Protein AF-A0AAE2BS44-F1 (afdb_monomer_lite)

Organism: NCBI:txid2727404

Secondary structure (DSSP, 8-state):
--HHHHHHHHHHHHTT-HHHHHHHHHHHHHHHHHHHHHHHHHHHHHTT--HHHHHTTTTSSS--TT---HHHHHHHHHHSPPPPPS--TTPPP---PPPP-

Structure (mmCIF, N/CA/C/O backbone):
data_AF-A0AAE2BS44-F1
#
_entry.id   AF-A0AAE2BS44-F1
#
loop_
_atom_site.group_PDB
_atom_site.id
_atom_site.type_symbol
_atom_site.label_atom_id
_atom_site.label_alt_id
_atom_site.label_comp_id
_atom_site.label_asym_id
_atom_site.label_entity_id
_atom_site.label_seq_id
_atom_site.pdbx_PDB_ins_code
_atom_site.Cartn_x
_atom_site.Cartn_y
_atom_site.Cartn_z
_atom_site.occupancy
_atom_site.B_iso_or_equiv
_atom_site.auth_seq_id
_atom_site.auth_comp_id
_atom_site.auth_asym_id
_atom_site.auth_atom_id
_atom_site.pdbx_PDB_model_num
ATOM 1 N N . ARG A 1 1 ? -42.702 -3.726 6.216 1.00 52.47 1 ARG A N 1
ATOM 2 C CA . ARG A 1 1 ? -42.519 -2.792 7.358 1.00 52.47 1 ARG A CA 1
ATOM 3 C C . ARG A 1 1 ? -41.990 -3.544 8.594 1.00 52.47 1 ARG A C 1
ATOM 5 O O . ARG A 1 1 ? -42.556 -3.432 9.667 1.00 52.47 1 ARG A O 1
ATOM 12 N N . ILE A 1 2 ? -40.940 -4.360 8.419 1.00 57.84 2 ILE A N 1
ATOM 13 C CA . ILE A 1 2 ? -40.396 -5.271 9.455 1.00 57.84 2 ILE A CA 1
ATOM 14 C C . ILE A 1 2 ? -38.905 -4.959 9.698 1.00 57.84 2 ILE A C 1
ATOM 16 O O . ILE A 1 2 ? -38.443 -4.949 10.831 1.00 57.84 2 ILE A O 1
ATOM 20 N N . MET A 1 3 ? -38.183 -4.553 8.648 1.00 60.34 3 MET A N 1
ATOM 21 C CA . MET A 1 3 ? -36.759 -4.197 8.693 1.00 60.34 3 MET A CA 1
ATOM 22 C C . MET A 1 3 ? -36.435 -2.977 9.580 1.00 60.34 3 MET A C 1
ATOM 24 O O . MET A 1 3 ? -35.351 -2.903 10.152 1.00 60.34 3 MET A O 1
ATOM 28 N N . ASP A 1 4 ? -37.376 -2.043 9.756 1.00 64.50 4 ASP A N 1
ATOM 29 C CA . ASP A 1 4 ? -37.190 -0.888 10.650 1.00 64.50 4 ASP A CA 1
ATOM 30 C C . ASP A 1 4 ? -37.245 -1.281 12.136 1.00 64.50 4 ASP A C 1
ATOM 32 O O . ASP A 1 4 ? -36.542 -0.693 12.959 1.00 64.50 4 ASP A O 1
ATOM 36 N N . SER A 1 5 ? -38.024 -2.314 12.482 1.00 68.38 5 SER A N 1
ATOM 37 C CA . SER A 1 5 ? -38.105 -2.867 13.843 1.00 68.38 5 SER A CA 1
ATOM 38 C C . SER A 1 5 ? -36.812 -3.581 14.242 1.00 68.38 5 SER A C 1
ATOM 40 O O . SER A 1 5 ? -36.396 -3.522 15.396 1.00 68.38 5 SER A O 1
ATOM 42 N N . GLU A 1 6 ? -36.171 -4.267 13.297 1.00 68.12 6 GLU A N 1
ATOM 43 C CA . GLU A 1 6 ? -34.922 -4.986 13.555 1.00 68.12 6 GLU A CA 1
ATOM 44 C C . GLU A 1 6 ? -33.728 -4.024 13.631 1.00 68.12 6 GLU A C 1
ATOM 46 O O . GLU A 1 6 ? -32.923 -4.086 14.557 1.00 68.12 6 GLU A O 1
ATOM 51 N N . LYS A 1 7 ? -33.662 -3.032 12.730 1.00 66.50 7 LYS A N 1
ATOM 52 C CA . LYS A 1 7 ? -32.645 -1.970 12.800 1.00 66.50 7 LYS A CA 1
ATOM 53 C C . LYS A 1 7 ? -32.720 -1.194 14.110 1.00 66.50 7 LYS A C 1
ATOM 55 O O . LYS A 1 7 ? -31.683 -0.910 14.707 1.00 66.50 7 LYS A O 1
ATOM 60 N N . THR A 1 8 ? -33.925 -0.865 14.574 1.00 70.81 8 THR A N 1
ATOM 61 C CA . THR A 1 8 ? -34.104 -0.182 15.862 1.00 70.81 8 THR A CA 1
ATOM 62 C C . THR A 1 8 ? -33.742 -1.073 17.049 1.00 70.81 8 THR A C 1
ATOM 64 O O . THR A 1 8 ? -33.194 -0.550 18.017 1.00 70.81 8 THR A O 1
ATOM 67 N N . SER A 1 9 ? -33.957 -2.395 16.989 1.00 80.25 9 SER A N 1
ATOM 68 C CA . SER A 1 9 ? -33.533 -3.311 18.059 1.00 80.25 9 SER A CA 1
ATOM 69 C C . SER A 1 9 ? -32.007 -3.439 18.140 1.00 80.25 9 SER A C 1
ATOM 71 O O . SER A 1 9 ? -31.455 -3.324 19.234 1.00 80.25 9 SER A O 1
ATOM 73 N N . ILE A 1 10 ? -31.316 -3.563 17.001 1.00 78.00 10 ILE A N 1
ATOM 74 C CA . ILE A 1 10 ? -29.848 -3.627 16.932 1.00 78.00 10 ILE A CA 1
ATOM 75 C C . ILE A 1 10 ? -29.239 -2.309 17.417 1.00 78.00 10 ILE A C 1
ATOM 77 O O . ILE A 1 10 ? -28.358 -2.317 18.273 1.00 78.00 10 ILE A O 1
ATOM 81 N N . TRP A 1 11 ? -29.747 -1.161 16.954 1.00 74.75 11 TRP A N 1
ATOM 82 C CA . TRP A 1 11 ? -29.308 0.149 17.450 1.00 74.75 11 TRP A CA 1
ATOM 83 C C . TRP A 1 11 ? -29.552 0.316 18.953 1.00 74.75 11 TRP A C 1
ATOM 85 O O . TRP A 1 11 ? -28.681 0.809 19.666 1.00 74.75 11 TRP A O 1
ATOM 95 N N . LYS A 1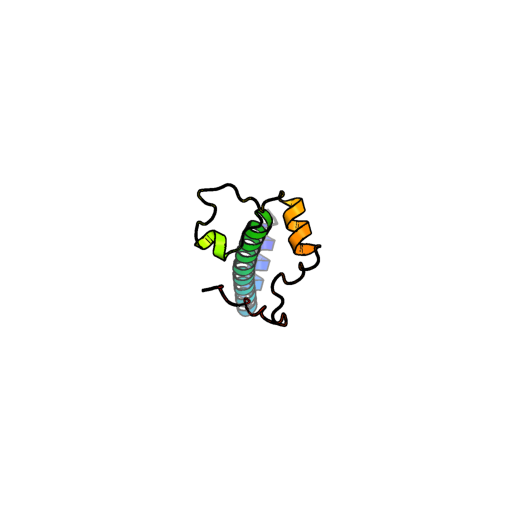 12 ? -30.706 -0.135 19.459 1.00 73.69 12 LYS A N 1
ATOM 96 C CA . LYS A 1 12 ? -31.043 -0.097 20.889 1.00 73.69 12 LYS A CA 1
ATOM 97 C C . LYS A 1 12 ? -30.183 -1.046 21.731 1.00 73.69 12 LYS A C 1
ATOM 99 O O . LYS A 1 12 ? -29.949 -0.761 22.901 1.00 73.69 12 LYS A O 1
ATOM 104 N N . ALA A 1 13 ? -29.713 -2.154 21.162 1.00 75.81 13 ALA A N 1
ATOM 105 C CA . ALA A 1 13 ? -28.762 -3.056 21.805 1.00 75.81 13 ALA A CA 1
ATOM 106 C C . ALA A 1 13 ? -27.340 -2.472 21.801 1.00 75.81 13 ALA A C 1
ATOM 108 O O . ALA A 1 13 ? -26.664 -2.513 22.823 1.00 75.81 13 ALA A O 1
ATOM 109 N N . MET A 1 14 ? -26.911 -1.844 20.702 1.00 72.00 14 MET A N 1
ATOM 110 C CA . MET A 1 14 ? -25.602 -1.187 20.620 1.00 72.00 14 MET A CA 1
ATOM 111 C C . MET A 1 14 ? -25.483 0.001 21.584 1.00 72.00 14 MET A C 1
ATOM 113 O O . MET A 1 14 ? -24.435 0.186 22.197 1.00 72.00 14 MET A O 1
ATOM 117 N N . THR A 1 15 ? -26.549 0.782 21.792 1.00 70.00 15 THR A N 1
ATOM 118 C CA . THR A 1 15 ? -26.529 1.904 22.754 1.00 70.00 15 THR A CA 1
ATOM 119 C C . THR A 1 15 ? -26.425 1.459 24.214 1.00 70.00 15 THR A C 1
ATOM 121 O O . THR A 1 15 ? -26.053 2.264 25.065 1.00 70.00 15 THR A O 1
ATOM 124 N N . LYS A 1 16 ? -26.698 0.182 24.524 1.00 74.81 16 LYS A N 1
ATOM 125 C CA . LYS A 1 16 ? -26.496 -0.398 25.863 1.00 74.81 16 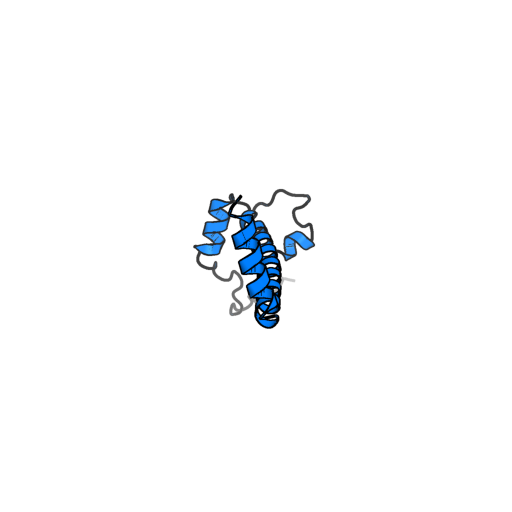LYS A CA 1
ATOM 126 C C . LYS A 1 16 ? -25.026 -0.700 26.157 1.00 74.81 16 LYS A C 1
ATOM 128 O O . LYS A 1 16 ? -24.660 -0.775 27.327 1.00 74.81 16 LYS A O 1
ATOM 133 N N . THR A 1 17 ? -24.191 -0.850 25.129 1.00 82.06 17 THR A N 1
ATOM 134 C CA . THR A 1 17 ? -22.759 -1.144 25.263 1.00 82.06 17 THR A CA 1
ATOM 135 C C . THR A 1 17 ? -21.924 -0.092 24.521 1.00 82.06 17 THR A C 1
ATOM 137 O O . THR A 1 17 ? -21.427 -0.337 23.419 1.00 82.06 17 THR A O 1
ATOM 140 N N . PRO A 1 18 ? -21.700 1.096 25.123 1.00 83.19 18 PRO A N 1
ATOM 141 C CA . PRO A 1 18 ? -20.957 2.183 24.474 1.00 83.19 18 PRO A CA 1
ATOM 142 C C . PRO A 1 18 ? -19.537 1.773 24.043 1.00 83.19 18 PRO A C 1
ATOM 144 O O . PRO A 1 18 ? -19.035 2.255 23.029 1.00 83.19 18 PRO A O 1
ATOM 147 N N . ALA A 1 19 ? -18.920 0.820 24.750 1.00 86.31 19 ALA A N 1
ATOM 148 C CA . ALA A 1 19 ? -17.630 0.241 24.377 1.00 86.31 19 ALA A CA 1
ATOM 149 C C . ALA A 1 19 ? -17.655 -0.475 23.009 1.00 86.31 19 ALA A C 1
ATOM 151 O O . ALA A 1 19 ? -16.707 -0.352 22.236 1.00 86.31 19 ALA A O 1
ATOM 152 N N . SER A 1 20 ? -18.739 -1.184 22.674 1.00 86.12 20 SER A N 1
ATOM 153 C CA . SER A 1 20 ? -18.880 -1.877 21.386 1.00 86.12 20 SER A CA 1
ATOM 154 C C . SER A 1 20 ? -19.015 -0.890 20.228 1.00 86.12 20 SER A C 1
ATOM 156 O O . SER A 1 20 ? -18.410 -1.094 19.179 1.00 86.12 20 SER A O 1
ATOM 158 N N . ILE A 1 21 ? -19.754 0.208 20.424 1.00 88.19 21 ILE A N 1
ATOM 159 C CA . ILE A 1 21 ? -19.867 1.279 19.423 1.00 88.19 21 ILE A CA 1
ATOM 160 C C . ILE A 1 21 ? -18.496 1.916 19.176 1.00 88.19 21 ILE A C 1
ATOM 162 O O . ILE A 1 21 ? -18.101 2.083 18.023 1.00 88.19 21 ILE A O 1
ATOM 166 N N . ALA A 1 22 ? -17.755 2.231 20.243 1.00 91.19 22 ALA A N 1
ATOM 167 C CA . ALA A 1 22 ? -16.416 2.804 20.128 1.00 91.19 22 ALA A CA 1
ATOM 168 C C . ALA A 1 22 ? -15.466 1.884 19.343 1.00 91.19 22 ALA A C 1
ATOM 170 O O . ALA A 1 22 ? -14.748 2.354 18.463 1.00 91.19 22 ALA A O 1
ATOM 171 N N . LEU A 1 23 ? -15.519 0.573 19.601 1.00 91.44 23 LEU A N 1
ATOM 172 C CA . LEU A 1 23 ? -14.769 -0.437 18.851 1.00 91.44 23 LEU A CA 1
ATOM 173 C C . LEU A 1 23 ? -15.150 -0.468 17.368 1.00 91.44 23 LEU A C 1
ATOM 175 O O . LEU A 1 23 ? -14.260 -0.442 16.527 1.00 91.44 23 LEU A O 1
ATOM 179 N N . ILE A 1 24 ? -16.444 -0.465 17.032 1.00 91.81 24 ILE A N 1
ATOM 180 C CA . ILE A 1 24 ? -16.904 -0.467 15.632 1.00 91.81 24 ILE A CA 1
ATOM 181 C C . ILE A 1 24 ? -16.405 0.777 14.894 1.00 91.81 24 ILE A C 1
ATOM 183 O O . ILE A 1 24 ? -15.873 0.661 13.792 1.00 91.81 24 ILE A O 1
ATOM 187 N N . VAL A 1 25 ? -16.539 1.960 15.500 1.00 93.31 25 VAL A N 1
ATOM 188 C CA . VAL A 1 25 ? -16.065 3.217 14.902 1.00 93.31 25 VAL A CA 1
ATOM 189 C C . VAL A 1 25 ? -14.548 3.192 14.727 1.00 93.31 25 VAL A C 1
ATOM 191 O O . VAL A 1 25 ? -14.051 3.524 13.653 1.00 93.31 25 VAL A O 1
ATOM 194 N N . TYR A 1 26 ? -13.810 2.753 15.748 1.00 93.75 26 TYR A N 1
ATOM 195 C CA . TYR A 1 26 ? -12.356 2.637 15.681 1.00 93.75 26 TYR A CA 1
ATOM 196 C C . TYR A 1 26 ? -11.911 1.670 14.578 1.00 93.75 26 TYR A C 1
ATOM 198 O O . TYR A 1 26 ? -11.075 2.025 13.749 1.00 93.75 26 TYR A O 1
ATOM 206 N N . SER A 1 27 ? -12.508 0.478 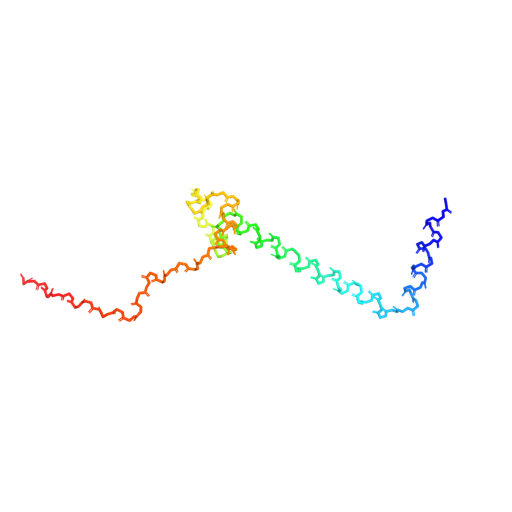14.513 1.00 93.81 27 SER A N 1
ATOM 207 C CA . SER A 1 27 ? -12.233 -0.506 13.467 1.00 93.81 27 SER A CA 1
ATOM 208 C C . SER A 1 27 ? -12.581 0.029 12.083 1.00 93.81 27 SER A C 1
ATOM 210 O O . SER A 1 27 ? -11.810 -0.172 11.150 1.00 93.81 27 SER A O 1
ATOM 212 N N . PHE A 1 28 ? -13.694 0.749 11.938 1.00 94.19 28 PHE A N 1
ATOM 213 C CA . PHE A 1 28 ? -14.085 1.349 10.666 1.00 94.19 28 PHE A CA 1
ATOM 214 C C . PHE A 1 28 ? -13.067 2.394 10.194 1.00 94.19 28 PHE A C 1
ATOM 216 O O . PHE A 1 28 ? -12.625 2.343 9.048 1.00 94.19 28 PHE A O 1
ATOM 223 N N . LEU A 1 29 ? -12.635 3.295 11.082 1.00 94.31 29 LEU A N 1
ATOM 224 C CA . LEU A 1 29 ? -11.606 4.290 10.772 1.00 94.31 29 LEU A CA 1
ATOM 225 C C . LEU A 1 29 ? -10.264 3.627 10.440 1.00 94.31 29 LEU A C 1
ATOM 227 O O . LEU A 1 29 ? -9.639 3.978 9.441 1.00 94.31 29 LEU A O 1
ATOM 231 N N . ALA A 1 30 ? -9.837 2.641 11.231 1.00 93.62 30 ALA A N 1
ATOM 232 C CA . ALA A 1 30 ? -8.597 1.911 10.993 1.00 93.62 30 ALA A CA 1
ATOM 233 C C . ALA A 1 30 ? -8.614 1.189 9.635 1.00 93.62 30 ALA A C 1
ATOM 235 O O . ALA A 1 30 ? -7.677 1.334 8.851 1.00 93.62 30 ALA A O 1
ATOM 236 N N . LEU A 1 31 ? -9.700 0.474 9.317 1.00 94.31 31 LEU A N 1
ATOM 237 C CA . LEU A 1 31 ? -9.878 -0.193 8.025 1.00 94.31 31 LEU A CA 1
ATOM 238 C C . LEU A 1 31 ? -9.900 0.800 6.865 1.00 94.31 31 LEU A C 1
ATOM 240 O O . LEU A 1 31 ? -9.333 0.514 5.814 1.00 94.31 31 LEU A O 1
ATOM 244 N N . TRP A 1 32 ? -10.514 1.969 7.048 1.00 93.00 32 TRP A N 1
ATOM 245 C CA . TRP A 1 32 ? -10.550 3.009 6.026 1.00 93.00 32 TRP A CA 1
ATOM 246 C C . TRP A 1 32 ? -9.151 3.554 5.711 1.00 93.00 32 TRP A C 1
ATOM 248 O O . TRP A 1 32 ? -8.767 3.638 4.544 1.00 93.00 32 TRP A O 1
ATOM 258 N N . PHE A 1 33 ? -8.360 3.868 6.742 1.00 90.94 33 PHE A N 1
ATOM 259 C CA . PHE A 1 33 ? -6.982 4.338 6.570 1.00 90.94 33 PHE A CA 1
ATOM 260 C C . PHE A 1 33 ? -6.083 3.271 5.941 1.00 90.94 33 PHE A C 1
ATOM 262 O O . PHE A 1 33 ? -5.380 3.556 4.969 1.00 90.94 33 PHE A O 1
ATOM 269 N N . VAL A 1 34 ? -6.129 2.041 6.460 1.00 93.69 34 VAL A N 1
ATOM 270 C CA . VAL A 1 34 ? -5.340 0.920 5.931 1.00 93.69 34 VAL A CA 1
ATOM 271 C C . VAL A 1 34 ? -5.745 0.622 4.489 1.00 93.69 34 VAL A C 1
ATOM 273 O O . VAL A 1 34 ? -4.883 0.551 3.620 1.00 93.69 34 VAL A O 1
ATOM 276 N N . GLY A 1 35 ? -7.046 0.538 4.204 1.00 92.94 35 GLY A N 1
ATOM 277 C CA . GLY A 1 35 ? -7.569 0.268 2.867 1.00 92.94 35 GLY A CA 1
ATOM 278 C C . GLY A 1 35 ? -7.186 1.342 1.850 1.00 92.94 35 GLY A C 1
ATOM 279 O O . GLY A 1 35 ? -6.714 1.013 0.762 1.00 92.94 35 GLY A O 1
ATOM 280 N N . GLY A 1 36 ? -7.316 2.623 2.206 1.00 89.25 36 GLY A N 1
ATOM 281 C CA . GLY A 1 36 ? -6.921 3.730 1.333 1.00 89.25 36 GLY A CA 1
ATOM 282 C C . GLY A 1 36 ? -5.431 3.700 0.986 1.00 89.25 36 GLY A C 1
ATOM 283 O O . GLY A 1 36 ? -5.058 3.845 -0.182 1.00 89.25 36 GLY A O 1
ATOM 284 N N . LEU A 1 37 ? -4.577 3.440 1.981 1.00 87.25 37 LEU A N 1
ATOM 285 C CA . LEU A 1 37 ? -3.137 3.314 1.773 1.00 87.25 37 LEU A CA 1
ATOM 286 C C . LEU A 1 37 ? -2.800 2.080 0.921 1.00 87.25 37 LEU A C 1
ATOM 288 O O . LEU A 1 37 ? -2.007 2.176 -0.015 1.00 87.25 37 LEU A O 1
ATOM 292 N N . SER A 1 38 ? -3.448 0.941 1.176 1.00 87.38 38 SER A N 1
ATOM 293 C CA . SER A 1 38 ? -3.280 -0.275 0.377 1.00 87.38 38 SER A CA 1
ATOM 294 C C . SER A 1 38 ? -3.653 -0.054 -1.088 1.00 87.38 38 SER A C 1
ATOM 296 O O . SER A 1 38 ? -2.870 -0.415 -1.960 1.00 87.38 38 SER A O 1
ATOM 298 N N . VAL A 1 39 ? -4.786 0.591 -1.386 1.00 87.06 39 VAL A N 1
ATOM 299 C CA . VAL A 1 39 ? -5.191 0.910 -2.769 1.00 87.06 39 VAL A CA 1
ATOM 300 C C . VAL A 1 39 ? -4.191 1.855 -3.432 1.00 87.06 39 VAL A C 1
ATOM 302 O O . VAL A 1 39 ? -3.838 1.662 -4.594 1.00 87.06 39 VAL A O 1
ATOM 305 N N . PHE A 1 40 ? -3.682 2.847 -2.701 1.00 81.62 40 PHE A N 1
ATOM 306 C CA . PHE A 1 40 ? -2.654 3.748 -3.216 1.00 81.62 40 PHE A CA 1
ATOM 307 C C . PHE A 1 40 ? -1.357 3.010 -3.581 1.00 81.62 40 PHE A C 1
ATOM 309 O O . PHE A 1 40 ? -0.775 3.260 -4.640 1.00 81.62 40 PHE A O 1
ATOM 316 N N . HIS A 1 41 ? -0.916 2.071 -2.745 1.00 81.62 41 HIS A N 1
ATOM 317 C CA . HIS A 1 41 ? 0.246 1.238 -3.050 1.00 81.62 41 HIS A CA 1
ATOM 318 C C . HIS A 1 41 ? -0.026 0.244 -4.182 1.00 81.62 41 HIS A C 1
ATOM 320 O O . HIS A 1 41 ? 0.825 0.081 -5.051 1.00 81.62 41 HIS A O 1
ATOM 326 N N . LEU A 1 42 ? -1.217 -0.357 -4.240 1.00 79.94 42 LEU A N 1
ATOM 327 C CA . LEU A 1 42 ? -1.638 -1.212 -5.353 1.00 79.94 42 LEU A CA 1
ATOM 328 C C . LEU A 1 42 ? -1.652 -0.437 -6.675 1.00 79.94 42 LEU A C 1
ATOM 330 O O . LEU A 1 42 ? -1.227 -0.963 -7.702 1.00 79.94 42 LEU A O 1
ATOM 334 N N . TYR A 1 43 ? -2.071 0.829 -6.655 1.00 79.00 43 TYR A N 1
ATOM 335 C CA . TYR A 1 43 ? -1.994 1.716 -7.812 1.00 79.00 43 TYR A CA 1
ATOM 336 C C . TYR A 1 43 ? -0.545 1.927 -8.266 1.00 79.00 43 TYR A C 1
ATOM 338 O O . TYR A 1 43 ? -0.251 1.750 -9.445 1.00 79.00 43 TYR A O 1
ATOM 346 N N . LEU A 1 44 ? 0.370 2.241 -7.343 1.00 79.00 44 LEU A N 1
ATOM 347 C CA . LEU A 1 44 ? 1.803 2.398 -7.635 1.00 79.00 44 LEU A CA 1
ATOM 348 C C . LEU A 1 44 ? 2.416 1.121 -8.234 1.00 79.00 44 LEU A C 1
ATOM 350 O O . LEU A 1 44 ? 3.124 1.187 -9.238 1.00 79.00 44 LEU A O 1
ATOM 354 N N . ILE A 1 45 ? 2.069 -0.040 -7.675 1.00 76.19 45 ILE A N 1
ATOM 355 C CA . ILE A 1 45 ? 2.470 -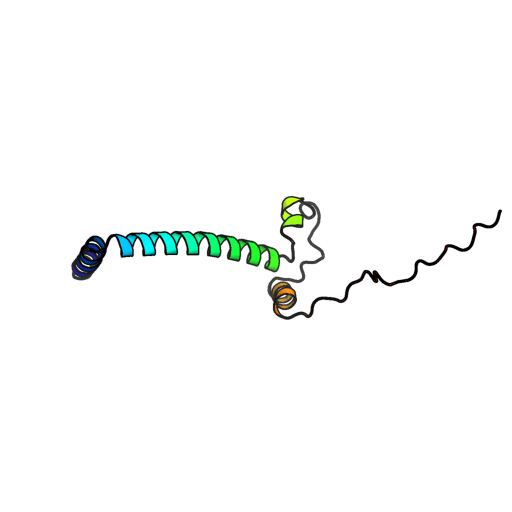1.359 -8.187 1.00 76.19 45 ILE A CA 1
ATOM 356 C C . ILE A 1 45 ? 1.934 -1.574 -9.609 1.00 76.19 45 ILE A C 1
ATOM 358 O O . ILE A 1 45 ? 2.673 -1.998 -10.494 1.00 76.19 45 ILE A O 1
ATOM 362 N N . SER A 1 46 ? 0.674 -1.213 -9.865 1.00 69.56 46 SER A N 1
ATOM 363 C CA . SER A 1 46 ? 0.026 -1.374 -11.176 1.00 69.56 46 SER A CA 1
ATOM 364 C C . SER A 1 46 ? 0.738 -0.609 -12.286 1.00 69.56 46 SER A C 1
ATOM 366 O O . SER A 1 46 ? 0.794 -1.084 -13.419 1.00 69.56 46 SER A O 1
ATOM 368 N N . VAL A 1 47 ? 1.279 0.570 -11.973 1.00 69.75 47 VAL A N 1
ATOM 369 C CA . VAL A 1 47 ? 2.010 1.413 -12.928 1.00 69.75 47 VAL A CA 1
ATOM 370 C C . VAL A 1 47 ? 3.524 1.201 -12.878 1.00 69.75 47 VAL A C 1
ATOM 372 O O . VAL A 1 47 ? 4.238 1.917 -13.576 1.00 69.75 47 VAL A O 1
ATOM 375 N N . ASN A 1 48 ? 3.998 0.230 -12.084 1.00 71.44 48 ASN A N 1
ATOM 376 C CA . ASN A 1 48 ? 5.409 -0.049 -11.807 1.00 71.44 48 ASN A CA 1
ATOM 377 C C . ASN A 1 48 ? 6.206 1.231 -11.508 1.00 71.44 48 ASN A C 1
ATOM 379 O O . ASN A 1 48 ? 7.223 1.513 -12.142 1.00 71.44 48 ASN A O 1
ATOM 383 N N . GLN A 1 49 ? 5.663 2.056 -10.610 1.00 69.88 49 GLN A N 1
ATOM 384 C CA . GLN A 1 49 ? 6.243 3.332 -10.203 1.00 69.88 49 GLN A CA 1
ATOM 385 C C . GLN A 1 49 ? 6.433 3.327 -8.690 1.00 69.88 49 GLN A C 1
ATOM 387 O O . GLN A 1 49 ? 5.516 2.976 -7.945 1.00 69.88 49 GLN A O 1
ATOM 392 N N . SER A 1 50 ? 7.603 3.744 -8.210 1.00 71.06 50 SER A N 1
ATOM 393 C CA . SER A 1 50 ? 7.827 3.870 -6.768 1.00 71.06 50 SER A CA 1
ATOM 394 C C . SER A 1 50 ? 7.140 5.119 -6.204 1.00 71.06 50 SER A C 1
ATOM 396 O O . SER A 1 50 ? 6.939 6.127 -6.889 1.00 71.06 50 SER A O 1
ATOM 398 N N . THR A 1 51 ? 6.789 5.092 -4.916 1.00 65.06 51 THR A N 1
ATOM 399 C CA . THR A 1 51 ? 6.205 6.253 -4.226 1.00 65.06 51 THR A CA 1
ATOM 400 C C . THR A 1 51 ? 7.080 7.500 -4.402 1.00 65.06 51 THR A C 1
ATOM 402 O O . THR A 1 51 ? 6.573 8.589 -4.670 1.00 65.06 51 THR A O 1
ATOM 405 N N . TYR A 1 52 ? 8.404 7.327 -4.337 1.00 60.47 52 TYR A N 1
ATOM 406 C CA . TYR A 1 52 ? 9.387 8.393 -4.524 1.00 60.47 52 TYR A CA 1
ATOM 407 C C . TYR A 1 52 ? 9.354 8.990 -5.943 1.00 60.47 52 TYR A C 1
ATOM 409 O O . TYR A 1 52 ? 9.366 10.211 -6.105 1.00 60.47 52 TYR A O 1
ATOM 417 N N . GLU A 1 53 ? 9.224 8.156 -6.977 1.00 64.94 53 GLU A N 1
ATOM 418 C CA . GLU A 1 53 ? 9.097 8.605 -8.372 1.00 64.94 53 GLU A CA 1
ATOM 419 C C . GLU A 1 53 ? 7.817 9.405 -8.627 1.00 64.94 53 GLU A C 1
ATOM 421 O O . GLU A 1 53 ? 7.833 10.337 -9.436 1.00 64.94 53 GLU A O 1
ATOM 426 N N . LYS A 1 54 ? 6.713 9.068 -7.942 1.00 63.56 54 LYS A N 1
ATOM 427 C CA . LYS A 1 54 ? 5.456 9.831 -8.015 1.00 63.56 54 LYS A CA 1
ATOM 428 C C . LYS A 1 54 ? 5.606 11.215 -7.382 1.00 63.56 54 LYS A C 1
ATOM 430 O O . LYS A 1 54 ? 5.135 12.193 -7.953 1.00 63.56 54 LYS A O 1
ATOM 435 N N . PHE A 1 55 ? 6.312 11.317 -6.254 1.00 66.69 55 PHE A N 1
ATOM 436 C CA . PHE A 1 55 ? 6.573 12.602 -5.593 1.00 66.69 55 PHE A CA 1
ATOM 437 C C . PHE A 1 55 ? 7.552 13.498 -6.363 1.00 66.69 55 PHE A C 1
ATOM 439 O O . PHE A 1 55 ? 7.439 14.722 -6.311 1.00 66.69 55 PHE A O 1
ATOM 446 N N . ARG A 1 56 ? 8.501 12.919 -7.107 1.00 68.44 56 ARG A N 1
ATOM 447 C CA . ARG A 1 56 ? 9.520 13.678 -7.852 1.00 68.44 56 ARG A CA 1
ATOM 448 C C . ARG A 1 56 ? 9.080 14.099 -9.265 1.00 68.44 56 ARG A C 1
ATOM 450 O O . ARG A 1 56 ? 9.882 14.706 -9.968 1.00 68.44 56 ARG A O 1
ATOM 457 N N . TYR A 1 57 ? 7.849 13.789 -9.695 1.00 59.09 57 TYR A N 1
ATOM 458 C CA . TYR A 1 57 ? 7.348 14.046 -11.062 1.00 59.09 57 TYR A CA 1
ATOM 459 C C . TYR A 1 57 ? 8.258 13.483 -12.174 1.00 59.09 57 TYR A C 1
ATOM 461 O O . TYR A 1 57 ? 8.250 13.968 -13.306 1.00 59.09 57 TYR A O 1
ATOM 469 N N . HIS A 1 58 ? 9.049 12.446 -11.873 1.00 60.28 58 HIS A N 1
ATOM 470 C CA . HIS A 1 58 ? 10.123 11.987 -12.760 1.00 60.28 58 HIS A CA 1
ATOM 471 C C . HIS A 1 58 ? 9.599 11.513 -14.130 1.00 60.28 58 HIS A C 1
ATOM 473 O O . HIS A 1 58 ? 10.235 11.747 -15.153 1.00 60.28 58 HIS A O 1
ATOM 479 N N . PHE A 1 59 ? 8.389 10.945 -14.162 1.00 56.97 59 PHE A N 1
ATOM 480 C CA . PHE A 1 59 ? 7.733 10.447 -15.378 1.00 56.97 59 PHE A CA 1
ATOM 481 C C . PHE A 1 59 ? 6.596 11.337 -15.898 1.00 56.97 59 PHE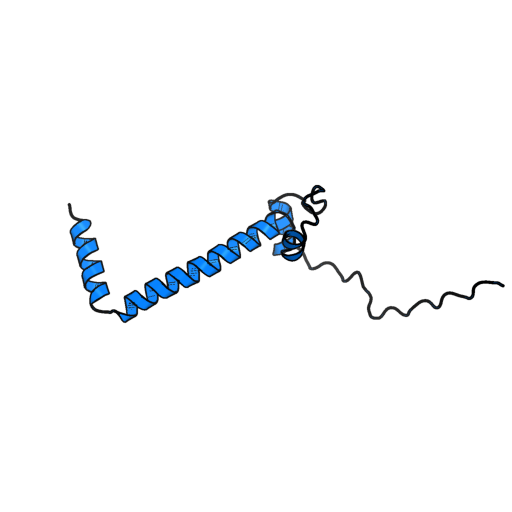 A C 1
ATOM 483 O O . PHE A 1 59 ? 5.920 10.981 -16.855 1.00 56.97 59 PHE A O 1
ATOM 490 N N . SER A 1 60 ? 6.372 12.530 -15.342 1.00 57.53 60 SER A N 1
ATOM 491 C CA . SER A 1 60 ? 5.298 13.409 -15.840 1.00 57.53 60 SER A CA 1
ATOM 492 C C . SER A 1 60 ? 5.568 13.972 -17.238 1.00 57.53 60 SER A C 1
ATOM 494 O O . SER A 1 60 ? 4.649 14.454 -17.890 1.00 57.53 60 SER A O 1
ATOM 496 N N . ARG A 1 61 ? 6.820 13.897 -17.711 1.00 57.22 61 ARG A N 1
ATOM 497 C CA . ARG A 1 61 ? 7.228 14.294 -19.068 1.00 57.22 61 ARG A CA 1
ATOM 498 C C . ARG A 1 61 ? 7.536 13.121 -20.005 1.00 57.22 61 ARG A C 1
ATOM 500 O O . ARG A 1 61 ? 7.695 13.368 -21.191 1.00 57.22 61 ARG A O 1
ATOM 507 N N . HIS A 1 62 ? 7.672 11.892 -19.501 1.00 60.03 62 HIS A N 1
ATOM 508 C CA . HIS A 1 62 ? 8.102 10.725 -20.283 1.00 60.03 62 HIS A CA 1
ATOM 509 C C . HIS A 1 62 ? 7.305 9.484 -19.875 1.00 60.03 62 HIS A C 1
ATOM 511 O O . HIS A 1 62 ? 7.169 9.195 -18.689 1.00 60.03 62 HIS A O 1
ATOM 517 N N . THR A 1 63 ? 6.811 8.734 -20.860 1.00 61.28 63 THR A N 1
ATOM 518 C CA . THR A 1 63 ? 6.105 7.461 -20.661 1.00 61.28 63 THR A CA 1
ATOM 519 C C . THR A 1 63 ? 6.963 6.508 -19.827 1.00 61.28 63 THR A C 1
ATOM 521 O O . THR A 1 63 ? 8.136 6.335 -20.147 1.00 61.28 63 THR A O 1
ATOM 524 N N . ASN A 1 64 ? 6.404 5.897 -18.771 1.00 64.44 64 ASN A N 1
ATOM 525 C CA . ASN A 1 64 ? 7.157 5.008 -17.878 1.00 64.44 64 ASN A CA 1
ATOM 526 C C . ASN A 1 64 ? 7.693 3.783 -18.656 1.00 64.44 64 ASN A C 1
ATOM 528 O O . ASN A 1 64 ? 6.895 2.906 -18.998 1.00 64.44 64 ASN A O 1
ATOM 532 N N . PRO A 1 65 ? 9.014 3.672 -18.906 1.00 67.75 65 PRO A N 1
ATOM 533 C CA . PRO A 1 65 ? 9.592 2.550 -19.646 1.00 67.75 65 PRO A CA 1
ATOM 534 C C . PRO A 1 65 ? 9.547 1.236 -18.852 1.00 67.75 65 PRO A C 1
ATOM 536 O O . PRO A 1 65 ? 9.719 0.162 -19.424 1.00 67.75 65 PRO A O 1
ATOM 539 N N . PHE A 1 66 ? 9.298 1.305 -17.540 1.00 65.94 66 PHE A N 1
ATOM 540 C CA . PHE A 1 66 ? 9.186 0.145 -16.660 1.00 65.94 66 PHE A CA 1
ATOM 541 C C . PHE A 1 66 ? 7.760 -0.414 -16.581 1.00 65.94 66 PHE A C 1
ATOM 543 O O . PHE A 1 66 ? 7.563 -1.503 -16.044 1.00 65.94 66 PHE A O 1
ATOM 550 N N . ASN A 1 67 ? 6.760 0.285 -17.127 1.00 70.44 67 ASN A N 1
ATOM 551 C CA . ASN A 1 67 ? 5.388 -0.202 -17.143 1.00 70.44 67 ASN A CA 1
ATOM 552 C C . ASN A 1 67 ? 5.209 -1.265 -18.243 1.00 70.44 67 ASN A C 1
ATOM 554 O O . ASN A 1 67 ? 5.103 -0.938 -19.423 1.00 70.44 67 ASN A O 1
ATOM 558 N N . LYS A 1 68 ? 5.136 -2.543 -17.851 1.00 72.50 68 LYS A N 1
ATOM 559 C CA . LYS A 1 68 ? 4.940 -3.686 -18.765 1.00 72.50 68 LYS A CA 1
ATOM 560 C C . LYS A 1 68 ? 3.470 -4.132 -18.858 1.00 72.50 68 LYS A C 1
ATOM 562 O O . LYS A 1 68 ? 3.177 -5.152 -19.486 1.00 72.50 68 LYS A O 1
ATOM 567 N N . GLY A 1 69 ? 2.552 -3.373 -18.249 1.00 74.38 69 GLY A N 1
ATOM 568 C CA . GLY A 1 69 ? 1.121 -3.664 -18.128 1.00 74.38 69 GLY A CA 1
ATOM 569 C C . GLY A 1 69 ? 0.733 -4.180 -16.738 1.00 74.38 69 GLY A C 1
ATOM 570 O O . GLY A 1 69 ? 1.530 -4.836 -16.073 1.00 74.38 69 GLY A O 1
ATOM 571 N N . ILE A 1 70 ? -0.513 -3.915 -16.321 1.00 71.19 70 ILE A N 1
ATOM 572 C CA . ILE A 1 70 ? -1.009 -4.148 -14.950 1.00 71.19 70 ILE A CA 1
ATOM 573 C C . ILE A 1 70 ? -0.689 -5.573 -14.474 1.00 71.19 70 ILE A C 1
ATOM 575 O O . ILE A 1 70 ? 0.025 -5.742 -13.494 1.00 71.19 70 ILE A O 1
ATOM 579 N N . VAL A 1 71 ? -1.134 -6.600 -15.206 1.00 72.00 71 VAL A N 1
ATOM 580 C CA . VAL A 1 71 ? -0.944 -8.010 -14.812 1.00 72.00 71 VAL A CA 1
ATOM 581 C C . VAL A 1 71 ? 0.538 -8.375 -14.681 1.00 72.00 71 VAL A C 1
ATOM 583 O O . VAL A 1 71 ? 0.926 -8.981 -13.690 1.00 72.00 71 VAL A O 1
ATOM 586 N N . LYS A 1 72 ? 1.385 -7.958 -15.632 1.00 72.06 72 LYS A N 1
ATOM 587 C CA . LYS A 1 72 ? 2.825 -8.260 -15.600 1.00 72.06 72 LYS A CA 1
ATOM 588 C C . LYS A 1 72 ? 3.537 -7.543 -14.457 1.00 72.06 72 LYS A C 1
ATOM 590 O O . LYS A 1 72 ? 4.381 -8.157 -13.817 1.00 72.06 72 LYS A O 1
ATOM 595 N N . ASN A 1 73 ? 3.170 -6.297 -14.166 1.00 77.81 73 ASN A N 1
ATOM 596 C CA . ASN A 1 73 ? 3.739 -5.544 -13.049 1.00 77.81 73 ASN A CA 1
ATOM 597 C C . ASN A 1 73 ? 3.343 -6.175 -11.701 1.00 77.81 73 ASN A C 1
ATOM 599 O O . ASN A 1 73 ? 4.179 -6.310 -10.813 1.00 77.81 73 ASN A O 1
ATOM 603 N N . PHE A 1 74 ? 2.096 -6.642 -11.562 1.00 72.88 74 PHE A N 1
ATOM 604 C CA . PHE A 1 74 ? 1.659 -7.397 -10.382 1.00 72.88 74 PHE A CA 1
ATOM 605 C C . PHE A 1 74 ? 2.414 -8.719 -10.233 1.00 72.88 74 PHE A C 1
ATOM 607 O O . PHE A 1 74 ? 2.900 -9.023 -9.148 1.00 72.88 74 PHE A O 1
ATOM 614 N N . THR A 1 75 ? 2.554 -9.498 -11.308 1.00 73.44 75 THR A N 1
ATOM 615 C CA . THR A 1 75 ? 3.334 -10.742 -11.272 1.00 73.44 75 THR A CA 1
ATOM 616 C C . THR A 1 75 ? 4.811 -10.473 -10.967 1.00 73.44 75 THR A C 1
ATOM 618 O O . THR A 1 75 ? 5.426 -11.250 -10.248 1.00 73.44 75 THR A O 1
ATOM 621 N N . GLU A 1 76 ? 5.383 -9.363 -11.440 1.00 73.38 76 GLU A N 1
ATOM 622 C CA . GLU A 1 76 ? 6.751 -8.955 -11.099 1.00 73.38 76 GLU A CA 1
ATOM 623 C C . GLU A 1 76 ? 6.870 -8.621 -9.601 1.00 73.38 76 GLU A C 1
ATOM 625 O O . GLU A 1 76 ? 7.765 -9.115 -8.929 1.00 73.38 76 GLU A O 1
ATOM 630 N N . VAL A 1 77 ? 5.926 -7.888 -9.015 1.00 72.44 77 VAL A N 1
ATOM 631 C CA . VAL A 1 77 ? 6.007 -7.525 -7.589 1.00 72.44 77 VAL A CA 1
ATOM 632 C C . VAL A 1 77 ? 5.685 -8.691 -6.643 1.00 72.44 77 VAL A C 1
ATOM 634 O O . VAL A 1 77 ? 6.347 -8.837 -5.619 1.00 72.44 77 VAL A O 1
ATOM 637 N N . PHE A 1 78 ? 4.686 -9.521 -6.956 1.00 73.56 78 PHE A N 1
ATOM 638 C CA . PHE A 1 78 ? 4.220 -10.588 -6.057 1.00 73.56 78 PHE A CA 1
ATOM 639 C C . PHE A 1 78 ? 4.839 -11.962 -6.334 1.00 73.56 78 PHE A C 1
ATOM 641 O O . PHE A 1 78 ? 4.857 -12.806 -5.440 1.00 73.56 78 PHE A O 1
ATOM 648 N N . CYS A 1 79 ? 5.308 -12.218 -7.557 1.00 66.69 79 CYS A N 1
ATOM 649 C CA . CYS A 1 79 ? 5.752 -13.548 -7.981 1.00 66.69 79 CYS A CA 1
ATOM 650 C C . CYS A 1 79 ? 7.155 -13.573 -8.603 1.00 66.69 79 CYS A C 1
ATOM 652 O O . CYS A 1 79 ? 7.595 -14.654 -8.994 1.00 66.69 79 CYS A O 1
ATOM 654 N N . SER A 1 80 ? 7.866 -12.443 -8.713 1.00 65.44 80 SER A N 1
ATOM 655 C CA . SER A 1 80 ? 9.260 -12.466 -9.169 1.00 65.44 80 SER A CA 1
ATOM 656 C C . SER A 1 80 ? 10.243 -12.501 -8.003 1.00 65.44 80 SER A C 1
ATOM 658 O O . SER A 1 80 ? 10.005 -11.950 -6.929 1.00 65.44 80 SER A O 1
ATOM 660 N N . SER A 1 81 ? 11.354 -13.202 -8.221 1.00 56.78 81 SER A N 1
ATOM 661 C CA . SER A 1 81 ? 12.483 -13.194 -7.298 1.00 56.78 81 SER A CA 1
ATOM 662 C C . SER A 1 81 ? 13.214 -11.858 -7.414 1.00 56.78 81 SER A C 1
ATOM 664 O O . SER A 1 81 ? 13.393 -11.346 -8.522 1.00 56.78 81 SER A O 1
ATOM 666 N N . ILE A 1 82 ? 13.620 -11.295 -6.274 1.00 64.62 82 ILE A N 1
ATOM 667 C CA . ILE A 1 82 ? 14.320 -10.008 -6.201 1.00 64.62 82 ILE A CA 1
ATOM 668 C C . ILE A 1 82 ? 15.554 -10.081 -7.113 1.00 64.62 82 ILE A C 1
ATOM 670 O O . ILE A 1 82 ? 16.375 -10.982 -6.931 1.00 64.62 82 ILE A O 1
ATOM 674 N N . PRO A 1 83 ? 15.701 -9.174 -8.098 1.00 65.19 83 PRO A N 1
ATOM 675 C CA . PRO A 1 83 ? 16.839 -9.220 -9.001 1.00 65.19 83 PRO A CA 1
ATOM 676 C C . PRO A 1 83 ? 18.140 -9.032 -8.219 1.00 65.19 83 PRO A C 1
ATOM 678 O O . PRO A 1 83 ? 18.226 -8.184 -7.328 1.00 65.19 83 PRO A O 1
ATOM 681 N N . GLU A 1 84 ? 19.154 -9.815 -8.585 1.00 65.06 84 GLU A N 1
ATOM 682 C CA . GLU A 1 84 ? 20.483 -9.757 -7.978 1.00 65.06 84 GLU A CA 1
ATOM 683 C C . GLU A 1 84 ? 21.051 -8.331 -7.982 1.00 65.06 84 GLU A C 1
ATOM 685 O O . GLU A 1 84 ? 20.904 -7.566 -8.945 1.00 65.06 84 GLU A O 1
ATOM 690 N N . SER A 1 85 ? 21.720 -7.977 -6.882 1.00 66.38 85 SER A N 1
ATOM 691 C CA . SER A 1 85 ? 22.342 -6.667 -6.701 1.00 66.38 85 SER A CA 1
ATOM 692 C C . SER A 1 85 ? 23.304 -6.371 -7.852 1.00 66.38 85 SER A C 1
ATOM 694 O O . SER A 1 85 ? 24.334 -7.024 -8.006 1.00 66.38 85 SER A O 1
ATOM 696 N N . LYS A 1 86 ? 2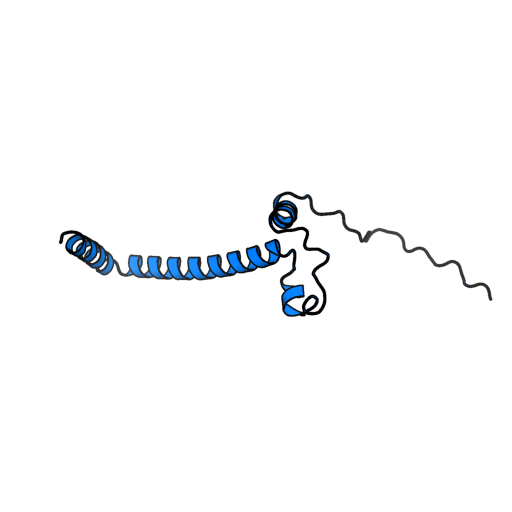3.032 -5.313 -8.624 1.00 72.12 86 LYS A N 1
ATOM 697 C CA . LYS A 1 86 ? 23.971 -4.824 -9.652 1.00 72.12 86 LYS A CA 1
ATOM 698 C C . LYS A 1 86 ? 25.225 -4.174 -9.055 1.00 72.12 86 LYS A C 1
ATOM 700 O O . LYS A 1 86 ? 26.143 -3.826 -9.794 1.00 72.12 86 LYS A O 1
ATOM 705 N N . ILE A 1 87 ? 25.269 -3.992 -7.733 1.00 75.06 87 ILE A N 1
ATOM 706 C CA . ILE A 1 87 ? 26.407 -3.423 -7.017 1.00 75.06 87 ILE A CA 1
ATOM 707 C C . ILE A 1 87 ? 27.108 -4.537 -6.245 1.00 75.06 87 ILE A C 1
ATOM 709 O O . ILE A 1 87 ? 26.636 -5.020 -5.215 1.00 75.06 87 ILE A O 1
ATOM 713 N N . ASN A 1 88 ? 28.288 -4.910 -6.730 1.00 76.69 88 ASN A N 1
ATOM 714 C CA . ASN A 1 88 ? 29.199 -5.772 -5.995 1.00 76.69 88 ASN A CA 1
ATOM 715 C C . ASN A 1 88 ? 29.985 -4.926 -4.988 1.00 76.69 88 ASN A C 1
ATOM 717 O O . ASN A 1 88 ? 31.091 -4.480 -5.278 1.00 76.69 88 ASN A O 1
ATOM 721 N N . PHE A 1 89 ? 29.443 -4.734 -3.781 1.00 76.81 89 PHE A N 1
ATOM 722 C CA . PHE A 1 89 ? 30.127 -4.003 -2.695 1.00 76.81 89 PHE A CA 1
ATOM 723 C C . PHE A 1 89 ? 31.469 -4.628 -2.282 1.00 76.81 89 PHE A C 1
ATOM 725 O O . PHE A 1 89 ? 32.287 -3.984 -1.634 1.00 76.81 89 PHE A O 1
ATOM 732 N N . ARG A 1 90 ? 31.700 -5.890 -2.661 1.00 76.25 90 ARG A N 1
ATOM 733 C CA . ARG A 1 90 ? 32.953 -6.620 -2.432 1.00 76.25 90 ARG A CA 1
ATOM 734 C C . ARG A 1 90 ? 33.886 -6.642 -3.648 1.00 76.25 90 ARG A C 1
ATOM 736 O O . ARG A 1 90 ? 34.943 -7.266 -3.576 1.00 76.25 90 ARG A O 1
ATOM 743 N N . ALA A 1 91 ? 33.522 -6.006 -4.764 1.00 80.81 91 ALA A N 1
ATOM 744 C CA . ALA A 1 91 ? 34.400 -5.939 -5.926 1.00 80.81 91 ALA A CA 1
ATOM 745 C C . ALA A 1 91 ? 35.639 -5.095 -5.600 1.00 80.81 91 ALA A C 1
ATOM 747 O O . ALA A 1 91 ? 35.538 -3.968 -5.115 1.00 80.81 91 ALA A O 1
ATOM 748 N N . LYS A 1 92 ? 36.826 -5.641 -5.881 1.00 75.44 92 LYS A N 1
ATOM 749 C CA . LYS A 1 92 ? 38.077 -4.890 -5.757 1.00 75.44 92 LYS A CA 1
ATOM 750 C C . LYS A 1 92 ? 38.098 -3.795 -6.824 1.00 75.44 92 LYS A C 1
ATOM 752 O O . LYS A 1 92 ? 37.909 -4.078 -8.005 1.00 75.44 92 LYS A O 1
ATOM 757 N N . VAL A 1 93 ? 38.334 -2.553 -6.404 1.00 74.25 93 VAL A N 1
ATOM 758 C CA . VAL A 1 93 ? 38.469 -1.405 -7.309 1.00 74.25 93 VAL A CA 1
ATOM 759 C C . VAL A 1 93 ? 39.638 -1.662 -8.257 1.00 74.25 93 VAL A C 1
ATOM 761 O O . VAL A 1 93 ? 40.764 -1.886 -7.810 1.00 74.25 93 VAL A O 1
ATOM 764 N N . GLN A 1 94 ? 39.387 -1.630 -9.568 1.00 74.00 94 GLN A N 1
ATOM 765 C CA . GLN A 1 94 ? 40.470 -1.663 -10.544 1.00 74.00 94 GLN A CA 1
ATOM 766 C C . GLN A 1 94 ? 41.259 -0.355 -10.432 1.00 74.00 94 GLN A C 1
ATOM 768 O O . GLN A 1 94 ? 40.741 0.727 -10.717 1.00 74.00 94 GLN A O 1
ATOM 773 N N . LYS A 1 95 ? 42.517 -0.444 -9.990 1.00 65.38 95 LYS A N 1
ATOM 774 C CA . LYS A 1 95 ? 43.453 0.679 -10.042 1.00 65.38 95 LYS A CA 1
ATOM 775 C C . LYS A 1 95 ? 43.657 1.007 -11.520 1.00 65.38 95 LYS A C 1
ATOM 777 O O . LYS A 1 95 ? 44.253 0.202 -12.229 1.00 65.38 95 LYS A O 1
ATOM 782 N N . LYS A 1 96 ? 43.140 2.152 -11.988 1.00 61.88 96 LYS A N 1
ATOM 783 C CA . LYS A 1 96 ? 43.453 2.663 -13.331 1.00 61.88 96 LYS A CA 1
ATOM 784 C C . LYS A 1 96 ? 44.978 2.678 -13.464 1.00 61.88 96 LYS A C 1
ATOM 786 O O . LYS A 1 96 ? 45.652 3.382 -12.711 1.00 61.88 96 LYS A O 1
ATOM 791 N N . SER A 1 97 ? 45.512 1.838 -14.349 1.00 62.91 97 SER A N 1
ATOM 792 C CA . SER A 1 97 ? 46.925 1.859 -14.713 1.00 62.91 97 SER A CA 1
ATOM 793 C C . SER A 1 97 ? 47.241 3.239 -15.276 1.00 62.91 97 SER A C 1
ATOM 795 O O . SER A 1 97 ? 46.439 3.789 -16.030 1.00 62.91 97 SER A O 1
ATOM 797 N N . GLY A 1 98 ? 48.358 3.801 -14.816 1.00 60.16 98 GLY A N 1
ATOM 798 C CA . GLY A 1 98 ? 48.730 5.197 -14.992 1.00 60.16 98 GLY A CA 1
ATOM 799 C C . GLY A 1 98 ? 48.551 5.705 -16.417 1.00 60.16 98 GLY A C 1
ATOM 800 O O . GLY A 1 98 ? 48.844 5.014 -17.391 1.00 60.16 98 GLY A O 1
ATOM 801 N N . MET A 1 99 ? 48.063 6.937 -16.493 1.00 55.06 99 MET A N 1
ATOM 802 C CA . MET A 1 99 ? 48.155 7.771 -17.680 1.00 55.06 99 MET A CA 1
ATOM 803 C C . MET A 1 99 ? 49.631 7.810 -18.113 1.00 55.06 99 MET A C 1
ATOM 805 O O . MET A 1 99 ? 50.470 8.130 -17.264 1.00 55.06 99 MET A O 1
ATOM 809 N N . PRO A 1 100 ? 49.981 7.421 -19.353 1.00 65.69 100 PRO A N 1
ATOM 810 C CA . PRO A 1 100 ? 51.323 7.681 -19.854 1.00 65.69 100 PRO A CA 1
ATOM 811 C C . PRO A 1 100 ? 51.537 9.208 -19.929 1.00 65.69 100 PRO A C 1
ATOM 813 O O . PRO A 1 100 ? 50.542 9.931 -20.051 1.00 65.69 100 PRO A O 1
ATOM 816 N N . PRO A 1 101 ? 52.789 9.680 -19.770 1.00 63.72 101 PRO A N 1
ATOM 817 C CA . PRO A 1 101 ? 53.120 11.102 -19.655 1.00 63.72 101 PRO A CA 1
ATOM 818 C C . PRO A 1 101 ? 52.694 11.929 -20.872 1.00 63.72 101 PRO A C 1
ATOM 820 O O . PRO A 1 101 ? 52.695 11.376 -21.996 1.00 63.72 101 PRO A O 1
#

Radius of gyration: 26.89 Å; chains: 1; bounding box: 96×28×46 Å

Foldseek 3Di:
DCVVVVVVVVVVVCVVPVVVVVVVVVVVVVCVVVVVVVVVVLVCLQQVHDPVCVVVCVPVPPRPPPRPGRVVSVCCVPPNDDDDDPDPPVDDDPDPDDDDD

Sequence (101 aa):
RIMDSEKTSIWKAMTKTPASIALIVYSFLALWFVGGLSVFHLYLISVNQSTYEKFRYHFSRHTNPFNKGIVKNFTEVFCSSIPESKINFRAKVQKKSGMPP

pLDDT: mean 73.85, std 11.01, range [52.47, 94.31]